Protein AF-A0A024SAN3-F1 (afdb_monomer_lite)

Foldseek 3Di:
DFDAWPVCVVVVHDFPRDQVTPVCVVVVNSVSGHGDDPVNPDDPVVVVVVVVVVVVVVVVVPPVPPPPPVPPPPPDPPDCVVVVVVVNPPVPVPPPDPDDDDDDDD

Secondary structure (DSSP, 8-state):
-PPPPHHHHHTT-----SSSPHHHHHTT-GGG-----GGGGS-HHHHHHHHHHHHHHHTT--GGGS---S---TT----HHHHHHTT--GGGTTSS----------

Sequence (106 aa):
MHSSCSECRRRKQKCSRYWPCRHCGTRRVANECTFQSVLEVKAPEERRARLDKLAAEMEGASFFSQALNEELDDGSPSTVDDLEALGYSSAHAVSSCSLEPEEQQV

Organism: Hypocrea jecorina (strain ATCC 56765 / BCRC 32924 / NRRL 11460 / Rut C-30) (NCBI:txid1344414)

pLDDT: mean 73.16, std 18.73, range [35.0, 96.94]

Radius of gyration: 26.69 Å; chains: 1; bounding box: 65×26×68 Å

InterPro domains:
  IPR001138 Zn(2)Cys(6) fungal-type DNA-binding domain [PF00172] (4-36)
  IPR001138 Zn(2)Cys(6) fungal-type DNA-binding domain [PS00463] (4-33)
  IPR001138 Zn(2)Cys(6) fungal-type DNA-binding domain [PS50048] (4-35)
  IPR036864 Zn(2)-C6 fungal-type DNA-binding domain superfamily [G3DSA:4.10.240.10] (3-87)
  IPR036864 Zn(2)-C6 fungal-type DNA-binding domain superfamily [SSF57701] (3-39)

Structure (mmCIF, N/CA/C/O backbone):
data_AF-A0A024SAN3-F1
#
_entry.id   AF-A0A024SAN3-F1
#
loop_
_atom_site.group_PDB
_atom_site.id
_atom_site.type_symbol
_atom_site.label_atom_id
_atom_site.label_alt_id
_atom_site.label_comp_id
_atom_site.label_asym_id
_atom_site.label_entity_id
_atom_site.label_seq_id
_atom_site.pdbx_PDB_ins_code
_atom_site.Cartn_x
_atom_site.Cartn_y
_atom_site.Cartn_z
_atom_site.occupancy
_atom_site.B_iso_or_equiv
_atom_site.auth_seq_id
_atom_site.auth_comp_id
_atom_site.auth_asym_id
_atom_site.auth_atom_id
_atom_site.pdbx_PDB_model_num
ATOM 1 N N . MET A 1 1 ? 5.180 -16.373 3.094 1.00 54.81 1 MET A N 1
ATOM 2 C CA . MET A 1 1 ? 4.481 -15.847 4.293 1.00 54.81 1 MET A CA 1
ATOM 3 C C . MET A 1 1 ? 4.243 -14.350 4.110 1.00 54.81 1 MET A C 1
ATOM 5 O O . MET A 1 1 ? 5.218 -13.624 4.002 1.00 54.81 1 MET A O 1
ATOM 9 N N . HIS A 1 2 ? 2.992 -13.876 4.044 1.00 71.69 2 HIS A N 1
ATOM 10 C CA . HIS A 1 2 ? 2.710 -12.431 3.974 1.00 71.69 2 HIS A CA 1
ATOM 11 C C . HIS A 1 2 ? 2.835 -11.753 5.348 1.00 71.69 2 HIS A C 1
ATOM 13 O O . HIS A 1 2 ? 2.412 -12.303 6.373 1.00 71.69 2 HIS A O 1
ATOM 19 N N . SER A 1 3 ? 3.404 -10.546 5.360 1.00 87.12 3 SER A N 1
ATOM 20 C CA . SER A 1 3 ? 3.552 -9.714 6.556 1.00 87.12 3 SER A CA 1
ATOM 21 C C . SER A 1 3 ? 2.198 -9.147 7.013 1.00 87.12 3 SER A C 1
ATOM 23 O O . SER A 1 3 ? 1.240 -9.054 6.246 1.00 87.12 3 SER A O 1
ATOM 25 N N . SER A 1 4 ? 2.082 -8.798 8.297 1.00 93.94 4 SER A N 1
ATOM 26 C CA . SER A 1 4 ? 0.920 -8.049 8.797 1.00 93.94 4 SER A CA 1
ATOM 27 C C . SER A 1 4 ? 0.956 -6.610 8.269 1.00 93.94 4 SER A C 1
ATOM 29 O O . SER A 1 4 ? 2.032 -5.999 8.244 1.00 93.94 4 SER A O 1
ATOM 31 N N . CYS A 1 5 ? -0.206 -6.040 7.922 1.00 94.69 5 CYS A N 1
ATOM 32 C CA . CYS A 1 5 ? -0.291 -4.624 7.551 1.00 94.69 5 CYS A CA 1
ATOM 33 C C . CYS A 1 5 ? 0.204 -3.708 8.686 1.00 94.69 5 CYS A C 1
ATOM 35 O O . CYS A 1 5 ? 0.208 -4.099 9.861 1.00 94.69 5 CYS A O 1
ATOM 37 N N . SER A 1 6 ? 0.620 -2.496 8.328 1.00 94.50 6 SER A N 1
ATOM 38 C CA . SER A 1 6 ? 1.110 -1.439 9.221 1.00 94.50 6 SER A CA 1
ATOM 39 C C . SER A 1 6 ? 0.167 -1.201 10.403 1.00 94.50 6 SER A C 1
ATOM 41 O O . SER A 1 6 ? 0.593 -1.276 11.555 1.00 94.50 6 SER A O 1
ATOM 43 N N . GLU A 1 7 ? -1.130 -1.055 10.139 1.00 95.56 7 GLU A N 1
ATOM 44 C CA . GLU A 1 7 ? -2.140 -0.792 11.166 1.00 95.56 7 GLU A CA 1
ATOM 45 C C . GLU A 1 7 ? -2.344 -1.956 12.142 1.00 95.56 7 GLU A C 1
ATOM 47 O O . GLU A 1 7 ? -2.395 -1.755 13.359 1.00 95.56 7 GLU A O 1
ATOM 52 N N . CYS A 1 8 ? -2.418 -3.198 11.652 1.00 95.56 8 CYS A N 1
ATOM 53 C CA . CYS A 1 8 ? -2.516 -4.365 12.534 1.00 95.56 8 CYS A CA 1
ATOM 54 C C . CYS A 1 8 ? -1.239 -4.560 13.355 1.00 95.56 8 CYS A C 1
ATOM 56 O O . CYS A 1 8 ? -1.322 -4.939 14.522 1.00 95.56 8 CYS A O 1
ATOM 58 N N . ARG A 1 9 ? -0.070 -4.270 12.774 1.00 94.31 9 ARG A N 1
ATOM 59 C CA . ARG A 1 9 ? 1.224 -4.335 13.461 1.00 94.31 9 ARG A CA 1
ATOM 60 C C . ARG A 1 9 ? 1.313 -3.292 14.573 1.00 94.31 9 ARG A C 1
ATOM 62 O O . ARG A 1 9 ? 1.624 -3.650 15.705 1.00 94.31 9 ARG A O 1
ATOM 69 N N . ARG A 1 10 ? 0.939 -2.041 14.284 1.00 94.31 10 ARG A N 1
ATOM 70 C CA . ARG A 1 10 ? 0.885 -0.930 15.248 1.00 94.31 10 ARG A CA 1
ATOM 71 C C . ARG A 1 10 ? -0.062 -1.226 16.409 1.00 94.31 10 ARG A C 1
ATOM 73 O O . ARG A 1 10 ? 0.269 -0.965 17.560 1.00 94.31 10 ARG A O 1
ATOM 80 N N . ARG A 1 11 ? -1.224 -1.817 16.115 1.00 94.25 11 ARG A N 1
ATOM 81 C CA . ARG A 1 11 ? -2.240 -2.189 17.115 1.00 94.25 11 ARG A CA 1
ATOM 82 C C . ARG A 1 11 ? -1.992 -3.549 17.781 1.00 94.25 11 ARG A C 1
ATOM 84 O O . ARG A 1 11 ? -2.782 -3.928 18.636 1.00 94.25 11 ARG A 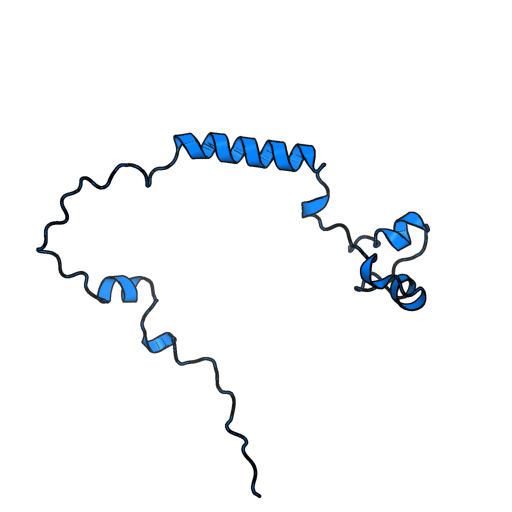O 1
ATOM 91 N N . LYS A 1 12 ? -0.933 -4.274 17.397 1.00 94.88 12 LYS A N 1
ATOM 92 C CA . LYS A 1 12 ? -0.586 -5.621 17.890 1.00 94.88 12 LYS A CA 1
ATOM 93 C C . LYS A 1 12 ? -1.723 -6.650 17.738 1.00 94.88 12 LYS A C 1
ATOM 95 O O . LYS A 1 12 ? -1.921 -7.490 18.606 1.00 94.88 12 LYS A O 1
ATOM 100 N N . GLN A 1 13 ? -2.458 -6.596 16.623 1.00 93.88 13 GLN A N 1
ATOM 101 C CA . GLN A 1 13 ? -3.582 -7.496 16.323 1.00 93.88 13 GLN A CA 1
ATOM 102 C C . GLN A 1 13 ? -3.275 -8.466 15.174 1.00 93.88 13 GLN A C 1
ATOM 104 O O . GLN A 1 13 ? -2.468 -8.176 14.286 1.00 93.88 13 GLN A O 1
ATOM 109 N N . LYS A 1 14 ? -3.973 -9.611 15.143 1.00 94.31 14 LYS A N 1
ATOM 110 C CA . LYS A 1 14 ? -3.850 -10.603 14.061 1.00 94.31 14 LYS A CA 1
ATOM 111 C C . LYS A 1 14 ? -4.365 -10.024 12.739 1.00 94.31 14 LYS A C 1
ATOM 113 O O . LYS A 1 14 ? -5.539 -9.709 12.602 1.00 94.31 14 LYS A O 1
ATOM 118 N N . CYS A 1 15 ? -3.492 -9.911 11.742 1.00 95.94 15 CYS A N 1
ATOM 119 C CA . CYS A 1 15 ? -3.868 -9.430 10.414 1.00 95.94 15 CYS A CA 1
ATOM 120 C C . CYS A 1 15 ? -4.473 -10.558 9.560 1.00 95.94 15 CYS A C 1
ATOM 122 O O . CYS A 1 15 ? -3.934 -11.668 9.527 1.00 95.94 15 CYS A O 1
ATOM 124 N N . SER A 1 16 ? -5.551 -10.263 8.824 1.00 95.19 16 SER A N 1
ATOM 125 C CA . SER A 1 16 ? -6.161 -11.193 7.863 1.00 95.19 16 SER A CA 1
ATOM 126 C C . SER A 1 16 ? -5.401 -11.300 6.533 1.00 95.19 16 SER A C 1
ATOM 128 O O . SER A 1 16 ? -5.696 -12.192 5.750 1.00 95.19 16 SER A O 1
ATOM 130 N N . ARG A 1 17 ? -4.403 -10.432 6.305 1.00 93.19 17 ARG A N 1
ATOM 131 C CA . ARG A 1 17 ? -3.459 -10.466 5.168 1.00 93.19 17 ARG A CA 1
ATOM 132 C C . ARG A 1 17 ? -4.086 -10.408 3.766 1.00 93.19 17 ARG A C 1
ATOM 134 O O . ARG A 1 17 ? -3.471 -10.860 2.809 1.00 93.19 17 ARG A O 1
ATOM 141 N N . TYR A 1 18 ? -5.266 -9.811 3.651 1.00 92.50 18 TYR A N 1
ATOM 142 C CA . TYR A 1 18 ? -5.837 -9.342 2.388 1.00 92.50 18 TYR A CA 1
ATOM 143 C C . TYR A 1 18 ? -5.955 -7.817 2.437 1.00 92.50 18 TYR A C 1
ATOM 145 O O . TYR A 1 18 ? -5.986 -7.255 3.536 1.00 92.50 18 TYR A O 1
ATOM 153 N N . TRP A 1 19 ? -5.994 -7.147 1.287 1.00 91.31 19 TRP A N 1
ATOM 154 C CA . TRP A 1 19 ? -6.180 -5.698 1.225 1.00 91.31 19 TRP A CA 1
ATOM 155 C C . TRP A 1 19 ? -7.616 -5.346 0.804 1.00 91.31 19 TRP A C 1
ATOM 157 O O . TRP A 1 19 ? -8.110 -5.945 -0.148 1.00 91.31 19 TRP A O 1
ATOM 167 N N . PRO A 1 20 ? -8.281 -4.395 1.487 1.00 94.12 20 PRO A N 1
ATOM 168 C CA . PRO A 1 20 ? -7.965 -3.909 2.832 1.00 94.12 20 PRO A CA 1
ATOM 169 C C . PRO A 1 20 ? -8.256 -5.001 3.874 1.00 94.12 20 PRO A C 1
ATOM 171 O O . PRO A 1 20 ? -9.238 -5.726 3.757 1.00 94.12 20 PRO A O 1
ATOM 174 N N . CYS A 1 21 ? -7.445 -5.131 4.929 1.00 96.00 21 CYS A N 1
ATOM 175 C CA . CYS A 1 21 ? -7.642 -6.229 5.887 1.00 96.00 21 CYS A CA 1
ATOM 176 C C . CYS A 1 21 ? -8.957 -6.065 6.674 1.00 96.00 21 CYS A C 1
ATOM 178 O O . CYS A 1 21 ? -9.439 -4.941 6.850 1.00 96.00 21 CYS A O 1
ATOM 180 N N . ARG A 1 22 ? -9.521 -7.154 7.229 1.00 96.94 22 ARG A N 1
ATOM 181 C CA . ARG A 1 22 ? -10.846 -7.130 7.896 1.00 96.94 22 ARG A CA 1
ATOM 182 C C . ARG A 1 22 ? -10.952 -6.045 8.960 1.00 96.94 22 ARG A C 1
ATOM 184 O O . ARG A 1 22 ? -11.959 -5.347 9.061 1.00 96.94 22 ARG A O 1
ATOM 191 N N . HIS A 1 23 ? -9.893 -5.897 9.752 1.00 96.62 23 HIS A N 1
ATOM 192 C CA . HIS A 1 23 ? -9.832 -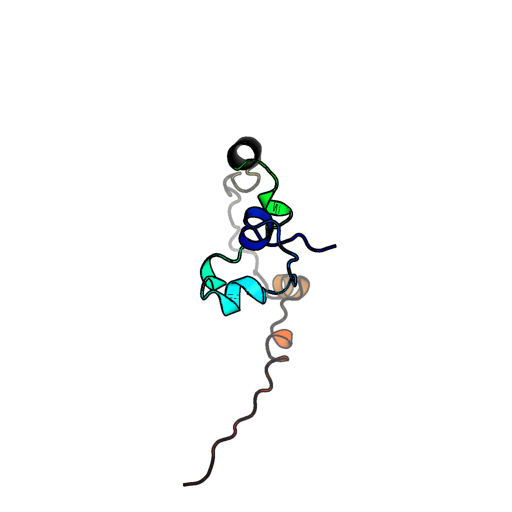4.912 10.824 1.00 96.62 23 HIS A CA 1
ATOM 193 C C . HIS A 1 23 ? -9.779 -3.476 10.301 1.00 96.62 23 HIS A C 1
ATOM 195 O O . HIS A 1 23 ? -10.402 -2.608 10.904 1.00 96.62 23 HIS A O 1
ATOM 201 N N . CYS A 1 24 ? -9.066 -3.226 9.200 1.00 96.56 24 CYS A N 1
ATOM 202 C CA . CYS A 1 24 ? -8.981 -1.892 8.608 1.00 96.56 24 CYS A CA 1
ATOM 203 C C . CYS A 1 24 ? -10.292 -1.509 7.912 1.00 96.56 24 CYS A C 1
ATOM 205 O O . CYS A 1 24 ? -10.768 -0.394 8.107 1.00 96.56 24 CYS A O 1
ATOM 207 N N . GLY A 1 25 ? -10.936 -2.449 7.208 1.00 96.06 25 GLY A N 1
ATOM 208 C CA . GLY A 1 25 ? -12.260 -2.237 6.613 1.00 96.06 25 GLY A CA 1
ATOM 209 C C . GLY A 1 25 ? -13.332 -1.919 7.661 1.00 96.06 25 GLY A C 1
ATOM 210 O O . GLY A 1 25 ? -14.012 -0.904 7.560 1.00 96.06 25 GLY A O 1
ATOM 211 N N . THR A 1 26 ? -13.409 -2.712 8.738 1.00 96.44 26 THR A N 1
ATOM 212 C CA . THR A 1 26 ? -14.390 -2.493 9.826 1.00 96.44 26 THR A CA 1
ATOM 213 C C . THR A 1 26 ? -14.199 -1.137 10.517 1.00 96.44 26 THR A C 1
ATOM 215 O O . THR A 1 26 ? -15.161 -0.508 10.946 1.00 96.44 26 THR A O 1
ATOM 218 N N . ARG A 1 27 ? -12.951 -0.665 10.619 1.00 94.88 27 ARG A N 1
ATOM 219 C CA . ARG A 1 27 ? -12.601 0.630 11.223 1.00 94.88 27 ARG A CA 1
ATOM 220 C C . ARG A 1 27 ? -12.713 1.809 10.254 1.00 94.88 27 ARG A C 1
ATOM 222 O O . ARG A 1 27 ? -12.478 2.930 10.683 1.00 94.88 27 ARG A O 1
ATOM 229 N N . ARG A 1 28 ? -13.054 1.562 8.982 1.00 94.44 28 ARG A N 1
ATOM 230 C CA . ARG A 1 28 ? -13.097 2.563 7.901 1.00 94.44 28 ARG A CA 1
ATOM 231 C C . ARG A 1 28 ? -11.756 3.272 7.655 1.00 94.44 28 ARG A C 1
ATOM 233 O O . ARG A 1 28 ? -11.728 4.400 7.188 1.00 94.44 28 ARG A O 1
ATOM 240 N N . VAL A 1 29 ? -10.649 2.572 7.912 1.00 94.50 29 VAL A N 1
ATOM 241 C CA . VAL A 1 29 ? -9.266 3.018 7.642 1.00 94.50 29 VAL A CA 1
ATOM 242 C C . VAL A 1 29 ? -8.633 2.192 6.518 1.00 94.50 29 VAL A C 1
ATOM 244 O O . VAL A 1 29 ? -7.452 1.856 6.542 1.00 94.50 29 VAL A O 1
ATOM 247 N N . ALA A 1 30 ? -9.440 1.785 5.533 1.00 93.19 30 ALA A N 1
ATOM 248 C CA . ALA A 1 30 ? -8.978 0.972 4.406 1.00 93.19 30 ALA A CA 1
ATOM 249 C C . ALA A 1 30 ? -7.834 1.653 3.633 1.00 93.19 30 ALA A C 1
ATOM 251 O O . ALA A 1 30 ? -6.878 0.983 3.254 1.00 93.19 30 ALA A O 1
ATOM 252 N N . ASN A 1 31 ? -7.893 2.981 3.508 1.00 94.00 31 ASN A N 1
ATOM 253 C CA . ASN A 1 31 ? -6.883 3.800 2.832 1.00 94.00 31 ASN A CA 1
ATOM 254 C C . ASN A 1 31 ? -5.524 3.800 3.553 1.00 94.00 31 ASN A C 1
ATOM 256 O O . ASN A 1 31 ? -4.487 3.932 2.918 1.00 94.00 31 ASN A O 1
ATOM 260 N N . GLU A 1 32 ? -5.516 3.607 4.872 1.00 93.12 32 GLU A N 1
ATOM 261 C CA . GLU A 1 32 ? -4.294 3.541 5.685 1.00 93.12 32 GLU A CA 1
ATOM 262 C C . GLU A 1 32 ? -3.758 2.100 5.800 1.00 93.12 32 GLU A C 1
ATOM 264 O O . GLU A 1 32 ? -2.714 1.846 6.404 1.00 93.12 32 GLU A O 1
ATOM 269 N N . CYS A 1 33 ? -4.467 1.116 5.232 1.00 95.00 33 CYS A N 1
ATOM 270 C CA . CYS A 1 33 ? -4.077 -0.285 5.282 1.00 95.00 33 CYS A CA 1
ATOM 271 C C . CYS A 1 33 ? -2.915 -0.545 4.320 1.00 95.00 33 CYS A C 1
ATOM 273 O O . CYS A 1 33 ? -3.125 -0.865 3.156 1.00 95.00 33 CYS A O 1
ATOM 275 N N . THR A 1 34 ? -1.679 -0.444 4.798 1.00 93.00 34 THR A N 1
ATOM 276 C CA . THR A 1 34 ? -0.492 -0.666 3.960 1.00 93.00 34 THR A CA 1
ATOM 277 C C . THR A 1 34 ? 0.246 -1.938 4.358 1.00 93.00 34 THR A C 1
ATOM 279 O O . THR A 1 34 ? 0.485 -2.213 5.538 1.00 93.00 34 THR A O 1
ATOM 282 N N . PHE A 1 35 ? 0.599 -2.758 3.372 1.00 92.31 35 PHE A N 1
ATOM 283 C CA . PHE A 1 35 ? 1.471 -3.915 3.555 1.00 92.31 35 PHE A CA 1
ATOM 284 C C . PHE A 1 35 ? 2.862 -3.529 3.071 1.00 92.31 35 PHE A C 1
ATOM 286 O O . PHE A 1 35 ? 3.008 -3.113 1.930 1.00 92.31 35 PHE A O 1
ATOM 293 N N . GLN A 1 36 ? 3.874 -3.661 3.933 1.00 85.44 36 GLN A N 1
ATOM 294 C CA . GLN A 1 36 ? 5.253 -3.404 3.520 1.00 85.44 36 GLN A CA 1
ATOM 295 C C . GLN A 1 36 ? 5.644 -4.421 2.450 1.00 85.44 36 GLN A C 1
ATOM 297 O O . GLN A 1 36 ? 5.683 -5.628 2.725 1.00 85.44 36 GLN A O 1
ATOM 302 N N . SER A 1 37 ? 5.903 -3.926 1.242 1.00 79.75 37 SER A N 1
ATOM 303 C CA . SER A 1 37 ? 6.456 -4.726 0.156 1.00 79.75 37 SER A CA 1
ATOM 304 C C . SER A 1 37 ? 7.928 -5.033 0.438 1.00 79.75 37 SER A C 1
ATOM 306 O O . SER A 1 37 ? 8.615 -4.262 1.105 1.00 79.75 37 SER A O 1
ATOM 308 N N . VAL A 1 38 ? 8.441 -6.153 -0.083 1.00 66.31 38 VAL A N 1
ATOM 309 C CA . VAL A 1 38 ? 9.862 -6.535 0.069 1.00 66.31 38 VAL A CA 1
ATOM 310 C C . VAL A 1 38 ? 10.797 -5.445 -0.476 1.00 66.31 38 VAL A C 1
ATOM 312 O O . VAL A 1 38 ? 11.903 -5.265 0.026 1.00 66.31 38 VAL A O 1
ATOM 315 N N . LEU A 1 39 ? 10.326 -4.658 -1.445 1.00 64.25 39 LEU A N 1
ATOM 316 C CA . LEU A 1 39 ? 11.068 -3.537 -2.010 1.00 64.25 39 LEU A CA 1
ATOM 317 C C . LEU A 1 39 ? 11.224 -2.383 -1.001 1.00 64.25 39 LEU A C 1
ATOM 319 O O . LEU A 1 39 ? 12.274 -1.745 -0.958 1.00 64.25 39 LEU A O 1
ATOM 323 N N . GLU A 1 40 ? 10.221 -2.102 -0.166 1.00 62.59 40 GLU A N 1
ATOM 324 C CA . GLU A 1 40 ? 10.200 -0.996 0.818 1.00 62.59 40 GLU A CA 1
ATOM 325 C C . GLU A 1 40 ? 11.007 -1.235 2.096 1.00 62.59 40 GLU A C 1
ATOM 327 O O . GLU A 1 40 ? 11.130 -0.327 2.911 1.00 62.59 40 GLU A O 1
ATOM 332 N N . VAL A 1 41 ? 11.564 -2.429 2.299 1.00 60.72 41 VAL A N 1
ATOM 333 C CA . VAL A 1 41 ? 12.227 -2.782 3.568 1.00 60.72 41 VAL A CA 1
ATOM 334 C C . VAL A 1 41 ? 13.564 -2.049 3.767 1.00 60.72 41 VAL A C 1
ATOM 336 O O . VAL A 1 41 ? 14.049 -1.963 4.893 1.00 60.72 41 VAL A O 1
ATOM 339 N N . LYS A 1 42 ? 14.157 -1.477 2.712 1.00 62.47 42 LYS A N 1
ATOM 340 C CA . LYS A 1 42 ? 15.368 -0.652 2.843 1.00 62.47 42 LYS A CA 1
ATOM 341 C C . LYS A 1 42 ? 15.01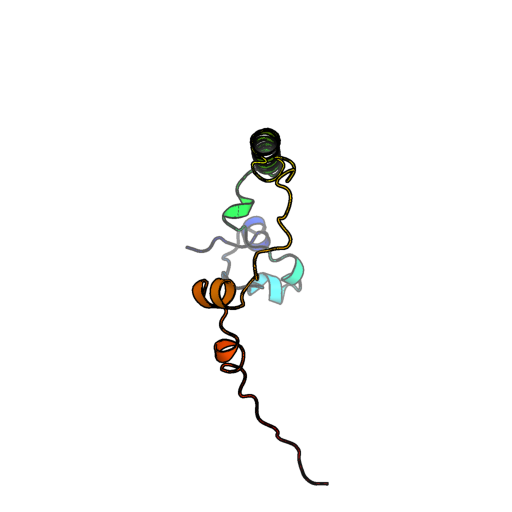4 0.773 3.235 1.00 62.47 42 LYS A C 1
ATOM 343 O O . LYS A 1 42 ? 14.054 1.335 2.706 1.00 62.47 42 LYS A O 1
ATOM 348 N N . ALA A 1 43 ? 15.817 1.355 4.129 1.00 74.19 43 ALA A N 1
ATOM 349 C CA . ALA A 1 43 ? 15.674 2.749 4.520 1.00 74.19 43 ALA A CA 1
ATOM 350 C C . ALA A 1 43 ? 15.577 3.623 3.254 1.00 74.19 43 ALA A C 1
ATOM 352 O O . ALA A 1 43 ? 16.331 3.397 2.301 1.00 74.19 43 ALA A O 1
ATOM 353 N N . PRO A 1 44 ? 14.651 4.596 3.201 1.00 75.44 44 PRO A N 1
ATOM 354 C CA . PRO A 1 44 ? 14.445 5.413 2.006 1.00 75.44 44 PRO A CA 1
ATOM 355 C C . PRO A 1 44 ? 15.734 6.122 1.570 1.00 75.44 44 PRO A C 1
ATOM 357 O O . PRO A 1 44 ? 15.964 6.299 0.379 1.00 75.44 44 PRO A O 1
ATOM 360 N N . GLU A 1 45 ? 16.600 6.452 2.526 1.00 80.69 45 GLU A N 1
ATOM 361 C CA . GLU A 1 45 ? 17.933 7.008 2.303 1.00 80.69 45 GLU A CA 1
ATOM 362 C C . GLU A 1 45 ? 18.894 6.012 1.634 1.00 80.69 45 GLU A C 1
ATOM 364 O O . GLU A 1 45 ? 19.521 6.343 0.636 1.00 80.69 45 GLU A O 1
ATOM 369 N N . GLU A 1 46 ? 18.941 4.758 2.096 1.00 82.50 46 GLU A N 1
ATOM 370 C CA . GLU A 1 46 ? 19.768 3.708 1.484 1.00 82.50 46 GLU A CA 1
ATOM 371 C C . GLU A 1 46 ? 19.307 3.396 0.052 1.00 82.50 46 GLU A C 1
ATOM 373 O O . GLU A 1 46 ? 20.120 3.146 -0.840 1.00 82.50 46 GLU A O 1
ATOM 378 N N . ARG A 1 47 ? 17.990 3.428 -0.192 1.00 82.19 47 ARG A N 1
ATOM 379 C CA . ARG A 1 47 ? 17.437 3.284 -1.544 1.00 82.19 47 ARG A CA 1
ATOM 380 C C . ARG A 1 47 ? 17.872 4.444 -2.441 1.00 82.19 47 ARG A C 1
ATOM 382 O O . ARG A 1 47 ? 18.288 4.182 -3.563 1.00 82.19 47 ARG A O 1
ATOM 389 N N . ARG A 1 48 ? 17.775 5.688 -1.962 1.00 85.81 48 ARG A N 1
ATOM 390 C CA . ARG A 1 48 ? 18.207 6.883 -2.708 1.00 85.81 48 ARG A CA 1
ATOM 391 C C . ARG A 1 48 ? 19.693 6.813 -3.036 1.00 85.81 48 ARG A C 1
ATOM 393 O O . ARG A 1 48 ? 20.030 6.804 -4.208 1.00 85.81 48 ARG A O 1
ATOM 400 N N . ALA A 1 49 ? 20.539 6.558 -2.040 1.00 88.75 49 ALA A N 1
ATOM 401 C CA . ALA A 1 49 ? 21.979 6.404 -2.236 1.00 88.75 49 ALA A CA 1
ATOM 402 C C . ALA A 1 49 ? 22.333 5.302 -3.254 1.00 88.75 49 ALA A C 1
ATOM 404 O O . ALA A 1 49 ? 23.277 5.441 -4.028 1.00 88.75 49 ALA A O 1
ATOM 405 N N . ARG A 1 50 ? 21.571 4.199 -3.289 1.00 87.00 50 ARG A N 1
ATOM 406 C CA . ARG A 1 50 ? 21.737 3.148 -4.307 1.00 87.00 50 ARG A CA 1
ATOM 407 C C . ARG A 1 50 ? 21.360 3.606 -5.712 1.00 87.00 50 ARG A C 1
ATOM 409 O O . ARG A 1 50 ? 22.045 3.221 -6.653 1.00 87.00 50 ARG A O 1
ATOM 416 N N . LEU A 1 51 ? 20.276 4.365 -5.851 1.00 87.62 51 LEU A N 1
ATOM 417 C CA . LEU A 1 51 ? 19.858 4.918 -7.140 1.00 87.62 51 LEU A CA 1
ATOM 418 C C . LEU A 1 51 ? 20.853 5.976 -7.626 1.00 87.62 51 LEU A C 1
ATOM 420 O O . LEU A 1 51 ? 21.239 5.928 -8.786 1.00 87.62 51 LEU A O 1
ATOM 424 N N . ASP A 1 52 ? 21.337 6.838 -6.733 1.00 89.75 52 ASP A N 1
ATOM 425 C CA . ASP A 1 52 ? 22.346 7.855 -7.046 1.00 89.75 52 ASP A CA 1
ATOM 426 C C . ASP A 1 52 ? 23.666 7.208 -7.493 1.00 89.75 52 ASP A C 1
ATOM 428 O O . ASP A 1 52 ? 24.261 7.618 -8.486 1.00 89.75 52 ASP A O 1
ATOM 432 N N . LYS A 1 53 ? 24.093 6.130 -6.818 1.00 89.38 53 LYS A N 1
ATOM 433 C CA . LYS A 1 53 ? 25.269 5.343 -7.221 1.00 89.38 53 LYS A CA 1
ATOM 434 C C . LYS A 1 53 ? 25.098 4.723 -8.608 1.00 89.38 53 LYS A C 1
ATOM 436 O O . LYS A 1 53 ? 26.023 4.774 -9.408 1.00 89.38 53 LYS A O 1
ATOM 441 N N . LEU A 1 54 ? 23.927 4.149 -8.890 1.00 87.94 54 LEU A N 1
ATOM 442 C CA . LEU A 1 54 ? 23.636 3.549 -10.193 1.00 87.94 54 LEU A CA 1
ATOM 443 C C . LEU A 1 54 ? 23.575 4.607 -11.304 1.00 87.94 54 LEU A C 1
ATOM 445 O O . LEU A 1 54 ? 24.076 4.363 -12.396 1.00 87.94 54 LEU A O 1
ATOM 449 N N . ALA A 1 55 ? 23.018 5.787 -11.024 1.00 87.06 55 ALA A N 1
ATOM 450 C CA . ALA A 1 55 ? 23.002 6.906 -11.962 1.00 87.06 55 ALA A CA 1
ATOM 451 C C . ALA A 1 55 ? 24.424 7.392 -12.286 1.00 87.06 55 ALA A C 1
ATOM 453 O O . ALA A 1 55 ? 24.771 7.501 -13.459 1.00 87.06 55 ALA A O 1
ATOM 454 N N . ALA A 1 56 ? 25.272 7.572 -11.269 1.00 87.38 56 ALA A N 1
ATOM 455 C CA . ALA A 1 56 ? 26.670 7.968 -11.452 1.00 87.38 56 ALA A CA 1
ATOM 456 C C . ALA A 1 56 ? 27.492 6.925 -12.234 1.00 87.38 56 ALA A C 1
ATOM 458 O O . ALA A 1 56 ? 28.351 7.279 -13.037 1.00 87.38 56 ALA A O 1
ATOM 459 N N . GLU A 1 57 ? 27.223 5.630 -12.036 1.00 85.19 57 GLU A N 1
ATOM 460 C CA . GLU A 1 57 ? 27.849 4.556 -12.823 1.00 85.19 57 GLU A CA 1
ATOM 461 C C . GLU A 1 57 ? 27.397 4.578 -14.295 1.00 85.19 57 GLU A C 1
ATOM 463 O O . GLU A 1 57 ? 28.175 4.244 -15.189 1.00 85.19 57 GLU A O 1
ATOM 468 N N . MET A 1 58 ? 26.160 5.003 -14.563 1.00 79.38 58 MET A N 1
ATOM 469 C CA . MET A 1 58 ? 25.577 5.047 -15.906 1.00 79.38 58 MET A CA 1
ATOM 470 C C . MET A 1 58 ? 25.972 6.307 -16.698 1.00 79.38 58 MET A C 1
ATOM 472 O O . MET A 1 58 ? 26.053 6.244 -17.925 1.00 79.38 58 MET A O 1
ATOM 476 N N . GLU A 1 59 ? 26.294 7.419 -16.027 1.00 68.00 59 GLU A N 1
ATOM 477 C CA . GLU A 1 59 ? 26.794 8.661 -16.650 1.00 68.00 59 GLU A CA 1
ATOM 478 C C . GLU A 1 59 ? 28.132 8.477 -17.392 1.00 68.00 59 GLU A C 1
ATOM 480 O O . GLU A 1 59 ? 28.430 9.228 -18.318 1.00 68.00 59 GLU A O 1
ATOM 485 N N . GLY A 1 60 ? 28.915 7.444 -17.058 1.00 61.12 60 GLY A N 1
ATOM 486 C CA . GLY A 1 60 ? 30.134 7.066 -17.788 1.00 61.12 60 GLY A CA 1
ATOM 487 C C . GLY A 1 60 ? 29.942 5.964 -18.837 1.00 61.12 60 GLY A C 1
ATOM 488 O O . GLY A 1 60 ? 30.874 5.653 -19.576 1.00 61.12 60 GLY A O 1
ATOM 489 N N . ALA A 1 61 ? 28.754 5.357 -18.893 1.00 60.44 61 ALA A N 1
ATOM 490 C CA . ALA A 1 61 ? 28.465 4.164 -19.686 1.00 60.44 61 ALA A CA 1
ATOM 491 C C . ALA A 1 61 ? 27.333 4.377 -20.701 1.00 60.44 61 ALA A C 1
ATOM 493 O O . ALA A 1 61 ? 26.785 3.395 -21.207 1.00 60.44 61 ALA A O 1
ATOM 494 N N . SER A 1 62 ? 26.974 5.627 -21.032 1.00 56.09 62 SER A N 1
ATOM 495 C CA . SER A 1 62 ? 26.066 5.903 -22.149 1.00 56.09 62 SER A CA 1
ATOM 496 C C . SER A 1 62 ? 26.749 5.540 -23.474 1.00 56.09 62 SER A C 1
ATOM 498 O O . SER A 1 62 ? 27.252 6.385 -24.212 1.00 56.09 62 SER A O 1
ATOM 500 N N . PHE A 1 63 ? 26.771 4.248 -23.773 1.00 49.91 63 PHE A N 1
ATOM 501 C CA . PHE A 1 63 ? 27.243 3.671 -25.023 1.00 49.91 63 PHE A CA 1
ATOM 502 C C . PHE A 1 63 ? 26.418 4.172 -26.223 1.00 49.91 63 PHE A C 1
ATOM 504 O O . PHE A 1 63 ? 26.922 4.220 -27.334 1.00 49.91 63 PHE A O 1
ATOM 511 N N . PHE A 1 64 ? 25.187 4.645 -25.988 1.00 48.53 64 PHE A N 1
ATOM 512 C CA . PHE A 1 64 ? 24.326 5.237 -27.018 1.00 48.53 64 PHE A CA 1
ATOM 513 C C . PHE A 1 64 ? 24.609 6.727 -27.306 1.00 48.53 64 PHE A C 1
ATOM 515 O O . PHE A 1 64 ? 24.032 7.291 -28.229 1.00 48.53 64 PHE A O 1
ATOM 522 N N . SER A 1 65 ? 25.493 7.375 -26.534 1.00 55.38 65 SER A N 1
ATOM 523 C CA . SER A 1 65 ? 25.911 8.768 -26.770 1.00 55.38 65 SER A CA 1
ATOM 524 C C . SER A 1 65 ? 27.258 8.864 -27.488 1.00 55.38 65 SER A C 1
ATOM 526 O O . SER A 1 65 ? 27.844 9.947 -27.533 1.00 55.38 65 SER A O 1
ATOM 528 N N . GLN A 1 66 ? 27.782 7.766 -28.051 1.00 52.97 66 GLN A N 1
ATOM 529 C CA . GLN A 1 66 ? 28.684 7.934 -29.186 1.00 52.97 66 GLN A CA 1
ATOM 530 C C . GLN A 1 66 ? 27.826 8.537 -30.286 1.00 52.97 66 GLN A C 1
ATOM 532 O O . GLN A 1 66 ? 26.970 7.866 -30.853 1.00 52.97 66 GLN A O 1
ATOM 537 N N . ALA A 1 67 ? 27.981 9.849 -30.464 1.00 57.00 67 ALA A N 1
ATOM 538 C CA . ALA A 1 67 ? 27.344 10.607 -31.515 1.00 57.00 67 ALA A CA 1
ATOM 539 C C . ALA A 1 67 ? 27.394 9.779 -32.799 1.00 57.00 67 ALA A C 1
ATOM 541 O O . ALA A 1 67 ? 28.483 9.451 -33.273 1.00 57.00 67 ALA A O 1
ATOM 542 N N . LEU A 1 68 ? 26.214 9.423 -33.309 1.00 49.75 68 LEU A N 1
ATOM 543 C CA . LEU A 1 68 ? 26.022 8.912 -34.655 1.00 49.75 68 LEU A CA 1
ATOM 544 C C . LEU A 1 68 ? 26.520 9.993 -35.623 1.00 49.75 68 LEU A C 1
ATOM 546 O O . LEU A 1 68 ? 25.755 10.807 -36.125 1.00 49.75 68 LEU A O 1
ATOM 550 N N . ASN A 1 69 ? 27.831 10.048 -35.814 1.00 55.31 69 ASN A N 1
ATOM 551 C CA . ASN A 1 69 ? 28.462 10.614 -36.992 1.00 55.31 69 ASN A CA 1
ATOM 552 C C . ASN A 1 69 ? 28.838 9.470 -37.947 1.00 55.31 69 ASN A C 1
ATOM 554 O O . ASN A 1 69 ? 29.824 9.556 -38.675 1.00 55.31 69 ASN A O 1
ATOM 558 N N . GLU A 1 70 ? 28.076 8.377 -37.908 1.00 55.31 70 GLU A N 1
ATOM 559 C CA . GLU A 1 70 ? 27.979 7.488 -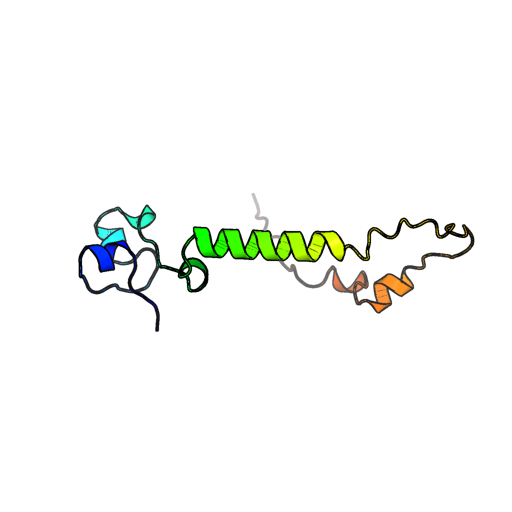39.051 1.00 55.31 70 GLU A CA 1
ATOM 560 C C . GLU A 1 70 ? 27.046 8.186 -40.031 1.00 55.31 70 GLU A C 1
ATOM 562 O O . GLU A 1 70 ? 25.861 8.385 -39.758 1.00 55.31 70 GLU A O 1
ATOM 567 N N . GLU A 1 71 ? 27.634 8.662 -41.126 1.00 54.12 71 GLU A N 1
ATOM 568 C CA . GLU A 1 71 ? 26.891 9.117 -42.287 1.00 54.12 71 GLU A CA 1
ATOM 569 C C . GLU A 1 71 ? 25.908 8.006 -42.652 1.00 54.12 71 GLU A C 1
ATOM 571 O O . GLU A 1 71 ? 26.305 6.906 -43.037 1.00 54.12 71 GLU A O 1
ATOM 576 N N . LEU A 1 72 ? 24.619 8.273 -42.449 1.00 52.97 72 LEU A N 1
ATOM 577 C CA . LEU A 1 72 ? 23.561 7.453 -43.006 1.00 52.97 72 LEU A CA 1
ATOM 578 C C . LEU A 1 72 ? 23.718 7.547 -44.523 1.00 52.97 72 LEU A C 1
ATOM 580 O O . LEU A 1 72 ? 23.300 8.527 -45.137 1.00 52.97 72 LEU A O 1
ATOM 584 N N . ASP A 1 73 ? 24.385 6.552 -45.099 1.00 51.00 73 ASP A N 1
ATOM 585 C CA . ASP A 1 73 ? 24.360 6.306 -46.529 1.00 51.00 73 ASP A CA 1
ATOM 586 C C . ASP A 1 73 ? 22.890 6.100 -46.916 1.00 51.00 73 ASP A C 1
ATOM 588 O O . ASP A 1 73 ? 22.249 5.122 -46.528 1.00 51.00 73 ASP A O 1
ATOM 592 N N . ASP A 1 74 ? 22.352 7.067 -47.658 1.00 54.84 74 ASP A N 1
ATOM 593 C CA . ASP A 1 74 ? 21.000 7.131 -48.241 1.00 54.84 74 ASP A CA 1
ATOM 594 C C . ASP A 1 74 ? 20.682 5.940 -49.183 1.00 54.84 74 ASP A C 1
ATOM 596 O O . ASP A 1 74 ? 19.655 5.901 -49.853 1.00 54.84 74 ASP A O 1
ATOM 600 N N . GLY A 1 75 ? 21.557 4.931 -49.245 1.00 59.75 75 GLY A N 1
ATOM 601 C CA . GLY A 1 75 ? 21.476 3.781 -50.134 1.00 59.75 75 GLY A CA 1
ATOM 602 C C . GLY A 1 75 ? 20.945 2.482 -49.524 1.00 59.75 75 GLY A C 1
ATOM 603 O O . GLY A 1 75 ? 20.834 1.504 -50.265 1.00 59.75 75 GLY A O 1
ATOM 604 N N . SER A 1 76 ? 20.612 2.410 -48.229 1.00 56.38 76 SER A N 1
ATOM 605 C CA . SER A 1 76 ? 20.107 1.158 -47.637 1.00 56.38 76 SER A CA 1
ATOM 606 C C . SER A 1 76 ? 18.581 1.164 -47.474 1.00 56.38 76 SER A C 1
ATOM 608 O O . SER A 1 76 ? 18.049 1.974 -46.709 1.00 56.38 76 SER A O 1
ATOM 610 N N . PRO A 1 77 ? 17.837 0.263 -48.145 1.00 57.25 77 PRO A N 1
ATOM 611 C CA . PRO A 1 77 ? 16.418 0.103 -47.887 1.00 57.25 77 PRO A CA 1
ATOM 612 C C . PRO A 1 77 ? 16.270 -0.468 -46.474 1.00 57.25 77 PRO A C 1
ATOM 614 O O . PRO A 1 77 ? 16.543 -1.644 -46.242 1.00 57.25 77 PRO A O 1
ATOM 617 N N . SER A 1 78 ? 15.841 0.356 -45.516 1.00 60.03 78 SER A N 1
ATOM 618 C CA . SER A 1 78 ? 15.339 -0.146 -44.236 1.00 60.03 78 SER A CA 1
ATOM 619 C C . SER A 1 78 ? 14.084 -0.957 -44.546 1.00 60.03 78 SER A C 1
ATOM 621 O O . SER A 1 78 ? 12.995 -0.421 -44.755 1.00 60.03 78 SER A O 1
ATOM 623 N N . THR A 1 79 ? 14.281 -2.258 -44.733 1.00 59.06 79 THR A N 1
ATOM 624 C CA . THR A 1 79 ? 13.221 -3.180 -45.105 1.00 59.06 79 THR A CA 1
ATOM 625 C C . THR A 1 79 ? 12.503 -3.614 -43.839 1.00 59.06 79 THR A C 1
ATOM 627 O O . THR A 1 79 ? 13.096 -3.865 -42.792 1.00 59.06 79 THR A O 1
ATOM 630 N N . VAL A 1 80 ? 11.182 -3.688 -43.944 1.00 59.47 80 VAL A N 1
ATOM 631 C CA . VAL A 1 80 ? 10.273 -4.250 -42.938 1.00 59.47 80 VAL A CA 1
ATOM 632 C C . VAL A 1 80 ? 10.666 -5.671 -42.490 1.00 59.47 80 VAL A C 1
ATOM 634 O O . VAL A 1 80 ? 10.206 -6.118 -41.442 1.00 59.47 80 VAL A O 1
ATOM 637 N N . ASP A 1 81 ? 11.545 -6.343 -43.239 1.00 61.91 81 ASP A N 1
ATOM 638 C CA . ASP A 1 81 ? 12.168 -7.628 -42.922 1.00 61.91 81 ASP A CA 1
ATOM 639 C C . ASP A 1 81 ? 12.962 -7.622 -41.606 1.00 61.91 81 ASP A C 1
ATOM 641 O O . ASP A 1 81 ? 12.867 -8.583 -40.842 1.00 61.91 81 ASP A O 1
ATOM 645 N N . ASP A 1 82 ? 13.683 -6.543 -41.271 1.00 67.31 82 ASP A N 1
ATOM 646 C CA . ASP A 1 82 ? 14.418 -6.465 -39.994 1.00 67.31 82 ASP A CA 1
ATOM 647 C C . ASP A 1 82 ? 13.459 -6.399 -38.794 1.00 67.31 82 ASP A C 1
ATOM 649 O O . ASP A 1 82 ? 13.722 -6.953 -37.725 1.00 67.31 82 ASP A O 1
ATOM 653 N N . LEU A 1 83 ? 12.301 -5.759 -38.974 1.00 67.62 83 LEU A N 1
ATOM 654 C CA . LEU A 1 83 ? 11.262 -5.675 -37.947 1.00 67.62 83 LEU A CA 1
ATOM 655 C C . LEU A 1 83 ? 10.514 -7.011 -37.783 1.00 67.62 83 LEU A C 1
ATOM 657 O O . LEU A 1 83 ? 10.123 -7.382 -36.672 1.00 67.62 83 LEU A O 1
ATOM 661 N N . GLU A 1 84 ? 10.350 -7.759 -38.874 1.00 69.38 84 GLU A N 1
ATOM 662 C CA . GLU A 1 84 ? 9.772 -9.104 -38.869 1.00 69.38 84 GLU A CA 1
ATOM 663 C C . GLU A 1 84 ? 10.723 -10.147 -38.260 1.00 69.38 84 GLU A C 1
ATOM 665 O O . GLU A 1 84 ? 10.273 -10.998 -37.490 1.00 69.38 84 GLU A O 1
ATOM 670 N N . ALA A 1 85 ? 12.035 -10.031 -38.486 1.00 73.06 85 ALA A N 1
ATOM 671 C CA . ALA A 1 85 ? 13.052 -10.886 -37.866 1.00 73.06 85 ALA A CA 1
ATOM 672 C C . ALA A 1 85 ? 13.072 -10.779 -36.329 1.00 73.06 85 ALA A C 1
ATOM 674 O O . ALA A 1 85 ? 13.388 -11.747 -35.633 1.00 73.06 85 ALA A O 1
ATOM 675 N N . LEU A 1 86 ? 12.677 -9.623 -35.789 1.00 77.31 86 LEU A N 1
ATOM 676 C CA . LEU A 1 86 ? 12.501 -9.396 -34.351 1.00 77.31 86 LEU A CA 1
ATOM 677 C C . LEU A 1 86 ? 11.147 -9.899 -33.817 1.00 77.31 86 LEU A C 1
ATOM 679 O O . LEU A 1 86 ? 10.860 -9.754 -32.629 1.00 77.31 86 LEU A O 1
ATOM 683 N N . GLY A 1 87 ? 10.319 -10.505 -34.672 1.00 67.12 87 GLY A N 1
ATOM 684 C CA . GLY A 1 87 ? 9.040 -11.107 -34.303 1.00 67.12 87 GLY A CA 1
ATOM 685 C C . GLY A 1 87 ? 7.883 -10.113 -34.184 1.00 67.12 87 GLY A C 1
ATOM 686 O O . GLY A 1 87 ? 6.810 -10.490 -33.718 1.00 67.12 87 GLY A O 1
ATOM 687 N N . TYR A 1 88 ? 8.060 -8.866 -34.632 1.00 69.56 88 TYR A N 1
ATOM 688 C CA . TYR A 1 88 ? 7.011 -7.838 -34.657 1.00 69.56 88 TYR A CA 1
ATOM 689 C C . TYR A 1 88 ? 6.246 -7.815 -35.989 1.00 69.56 88 TYR A C 1
ATOM 691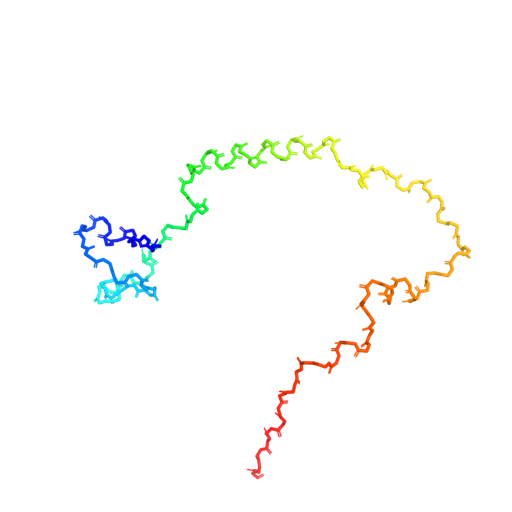 O O . TYR A 1 88 ? 5.744 -6.774 -36.414 1.00 69.56 88 TYR A O 1
ATOM 699 N N . SER A 1 89 ? 6.137 -8.975 -36.646 1.00 74.31 89 SER A N 1
ATOM 700 C CA . SER A 1 89 ? 5.314 -9.152 -37.842 1.00 74.31 89 SER A CA 1
ATOM 701 C C . SER A 1 89 ? 3.883 -8.677 -37.578 1.00 74.31 89 SER A C 1
ATOM 703 O O . SER A 1 89 ? 3.222 -9.105 -36.625 1.00 74.31 89 SER A O 1
ATOM 705 N N . SER A 1 90 ? 3.393 -7.800 -38.457 1.00 62.84 90 SER A N 1
ATOM 706 C CA . SER A 1 90 ? 2.051 -7.200 -38.407 1.00 62.84 90 SER A CA 1
ATOM 707 C C . SER A 1 90 ? 0.925 -8.250 -38.348 1.00 62.84 90 SER A C 1
ATOM 709 O O . SER A 1 90 ? -0.160 -7.985 -37.827 1.00 62.84 90 SER A O 1
ATOM 711 N N . ALA A 1 91 ? 1.196 -9.488 -38.776 1.00 59.34 91 ALA A N 1
ATOM 712 C CA . ALA A 1 91 ? 0.257 -10.605 -38.697 1.00 59.34 91 ALA A CA 1
ATOM 713 C C . ALA A 1 91 ? -0.108 -11.026 -37.256 1.00 59.34 91 ALA A C 1
ATOM 715 O O . ALA A 1 91 ? -1.162 -11.630 -37.050 1.00 59.34 91 ALA A O 1
ATOM 716 N N . HIS A 1 92 ? 0.699 -10.682 -36.243 1.00 55.50 92 HIS A N 1
ATOM 717 C CA . HIS A 1 92 ? 0.397 -10.992 -34.838 1.00 55.50 92 HIS A CA 1
ATOM 718 C C . HIS A 1 92 ? -0.361 -9.878 -34.098 1.00 55.50 92 HIS A C 1
ATOM 720 O O . HIS A 1 92 ? -0.846 -10.109 -32.990 1.00 55.50 92 HIS A O 1
ATOM 726 N N . ALA A 1 93 ? -0.535 -8.697 -34.704 1.00 57.16 93 ALA A N 1
ATOM 727 C CA . ALA A 1 93 ? -1.202 -7.564 -34.056 1.00 57.16 93 ALA A CA 1
ATOM 728 C C . ALA A 1 93 ? -2.738 -7.699 -33.980 1.00 57.16 93 ALA A C 1
ATOM 730 O O . ALA A 1 93 ? -3.376 -6.977 -33.217 1.00 57.16 93 ALA A O 1
ATOM 731 N N . VAL A 1 94 ? -3.347 -8.629 -34.729 1.00 57.28 94 VAL A N 1
ATOM 732 C CA . VAL A 1 94 ? -4.817 -8.743 -34.846 1.00 57.28 94 VAL A CA 1
ATOM 733 C C . VAL A 1 94 ? -5.433 -9.961 -34.151 1.00 57.28 94 VAL A C 1
ATOM 735 O O . VAL A 1 94 ? -6.638 -10.170 -34.250 1.00 57.28 94 VAL A O 1
ATOM 738 N N . SER A 1 95 ? -4.659 -10.764 -33.415 1.00 58.41 95 SER A N 1
ATOM 739 C CA . SER A 1 95 ? -5.144 -12.056 -32.901 1.00 58.41 95 SER A CA 1
ATOM 740 C C . SER A 1 95 ? -5.210 -12.164 -31.374 1.00 58.41 95 SER A C 1
ATOM 742 O O . SER A 1 95 ? -4.824 -13.200 -30.835 1.00 58.41 95 SER A O 1
ATOM 744 N N . SER A 1 96 ? -5.705 -11.143 -30.661 1.00 55.19 96 SER A N 1
ATOM 745 C CA . SER A 1 96 ? -6.232 -11.298 -29.284 1.00 55.19 96 SER A CA 1
ATOM 746 C C . SER A 1 96 ? -7.032 -10.075 -28.804 1.00 55.19 96 SER A C 1
ATOM 748 O O . SER A 1 96 ? -6.604 -9.391 -27.886 1.00 55.19 96 SER A O 1
ATOM 750 N N . CYS A 1 97 ? -8.197 -9.813 -29.404 1.00 43.03 97 CYS A N 1
ATOM 751 C CA . CYS A 1 97 ? -9.304 -9.061 -28.788 1.00 43.03 97 CYS A CA 1
ATOM 752 C C . CYS A 1 97 ? -10.616 -9.443 -29.496 1.00 43.03 97 CYS A C 1
ATOM 754 O O . CYS A 1 97 ? -11.220 -8.635 -30.195 1.00 43.03 97 CYS A O 1
ATOM 756 N N . SER A 1 98 ? -11.055 -10.694 -29.345 1.00 49.56 98 SER A N 1
ATOM 757 C CA . SER A 1 98 ? -12.459 -11.030 -29.598 1.00 49.56 98 SER A CA 1
ATOM 758 C C . SER A 1 98 ? -13.284 -10.482 -28.435 1.00 49.56 98 SER A C 1
ATOM 760 O O . SER A 1 98 ? -13.305 -11.078 -27.359 1.00 49.56 98 SER A O 1
ATOM 762 N N . LEU A 1 99 ? -13.921 -9.331 -28.634 1.00 46.69 99 LEU A N 1
ATOM 763 C CA . LEU A 1 99 ? -15.047 -8.874 -27.825 1.00 46.69 99 LEU A CA 1
ATOM 764 C C . LEU A 1 99 ? -16.184 -8.522 -28.786 1.00 46.69 99 LEU A C 1
ATOM 766 O O . LEU A 1 99 ? -16.000 -7.786 -29.752 1.00 46.69 99 LEU A O 1
ATOM 770 N N . GLU A 1 100 ? -17.312 -9.173 -28.545 1.00 41.16 100 GLU A N 1
ATOM 771 C CA . GLU A 1 100 ? -18.470 -9.300 -29.424 1.00 41.16 100 GLU A CA 1
ATOM 772 C C . GLU A 1 100 ? -19.190 -7.959 -29.648 1.00 41.16 100 GLU A C 1
ATOM 774 O O . GLU A 1 100 ? -19.261 -7.151 -28.719 1.00 41.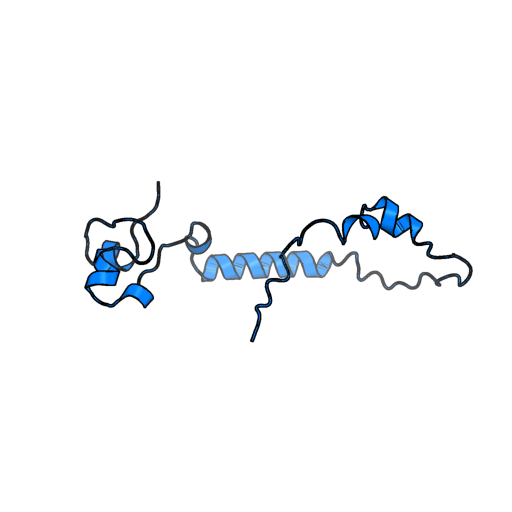16 100 GLU A O 1
ATOM 779 N N . PRO A 1 101 ? -19.803 -7.723 -30.821 1.00 37.91 101 PRO A N 1
ATOM 780 C CA . PRO A 1 101 ? -20.843 -6.717 -30.946 1.00 37.91 101 PRO A CA 1
ATOM 781 C C . PRO A 1 101 ? -22.176 -7.303 -30.451 1.00 37.91 101 PRO A C 1
ATOM 783 O O . PRO A 1 101 ? -22.912 -7.939 -31.204 1.00 37.91 101 PRO A O 1
ATOM 786 N N . GLU A 1 102 ? -22.490 -7.086 -29.173 1.00 45.34 102 GLU A N 1
ATOM 787 C CA . GLU A 1 102 ? -23.875 -7.066 -28.698 1.00 45.34 102 GLU A CA 1
ATOM 788 C C . GLU A 1 102 ? -24.401 -5.644 -28.932 1.00 45.34 102 GLU A C 1
ATOM 790 O O . GLU A 1 102 ? -23.994 -4.718 -28.237 1.00 45.34 102 GLU A O 1
ATOM 795 N N . GLU A 1 103 ? -25.293 -5.446 -29.905 1.00 38.94 103 GLU A N 1
ATOM 796 C CA . GLU A 1 103 ? -26.217 -4.316 -29.827 1.00 38.94 103 GLU A CA 1
ATOM 797 C C . GLU A 1 103 ? -27.632 -4.735 -30.213 1.00 38.94 103 GLU A C 1
ATOM 799 O O . GLU A 1 103 ? -27.895 -5.437 -31.193 1.00 38.94 103 GLU A O 1
ATOM 804 N N . GLN A 1 104 ? -28.524 -4.340 -29.317 1.00 38.19 104 GLN A N 1
ATOM 805 C CA . GLN A 1 104 ? -29.867 -4.821 -29.119 1.00 38.19 104 GLN A CA 1
ATOM 806 C C . GLN A 1 104 ? -30.858 -3.897 -29.823 1.00 38.19 104 GLN A C 1
ATOM 808 O O . GLN A 1 104 ? -30.777 -2.676 -29.760 1.00 38.19 104 GLN A O 1
ATOM 813 N N . GLN A 1 105 ? -31.814 -4.546 -30.466 1.00 35.00 105 GLN A N 1
ATOM 814 C CA . GLN A 1 105 ? -33.147 -4.087 -30.828 1.00 35.00 105 GLN A CA 1
ATOM 815 C C . GLN A 1 105 ? -33.725 -2.977 -29.921 1.00 35.00 105 GLN A C 1
ATOM 817 O O . GLN A 1 105 ? -33.920 -3.211 -28.728 1.00 35.00 105 GLN A O 1
ATOM 822 N N . VAL A 1 106 ? -34.105 -1.842 -30.526 1.00 40.03 106 VAL A N 1
ATOM 823 C CA . VAL A 1 106 ? -35.275 -1.017 -30.152 1.00 40.03 106 VAL A CA 1
ATOM 824 C C . VAL A 1 106 ? -35.936 -0.500 -31.424 1.00 40.03 106 VAL A C 1
ATOM 826 O O . VAL A 1 106 ? -35.215 0.083 -32.262 1.00 40.03 106 VAL A O 1
#